Protein AF-A0A7V0JWG6-F1 (afdb_monomer_lite)

Structure (mmCIF, N/CA/C/O backbone):
data_AF-A0A7V0JWG6-F1
#
_entry.id   AF-A0A7V0JWG6-F1
#
loop_
_atom_site.group_PDB
_atom_site.id
_atom_site.type_symbol
_atom_site.label_atom_id
_atom_site.label_alt_id
_atom_site.label_comp_id
_atom_site.label_asym_id
_atom_site.label_entity_id
_atom_site.label_seq_id
_atom_site.pdbx_PDB_ins_code
_atom_site.Cartn_x
_atom_site.Cartn_y
_atom_site.Cartn_z
_atom_site.occupancy
_atom_site.B_iso_or_equiv
_atom_site.auth_seq_id
_atom_site.auth_comp_id
_atom_site.auth_asym_id
_atom_site.auth_atom_id
_atom_site.pdbx_PDB_model_num
ATOM 1 N N . MET A 1 1 ? 0.424 8.398 27.766 1.00 42.75 1 MET A N 1
ATOM 2 C CA . MET A 1 1 ? 0.215 7.404 26.688 1.00 42.75 1 MET A CA 1
ATOM 3 C C . MET A 1 1 ? 1.305 7.629 25.651 1.00 42.75 1 MET A C 1
ATOM 5 O O . MET A 1 1 ? 1.452 8.780 25.251 1.00 42.75 1 MET A O 1
ATOM 9 N N . PRO A 1 2 ? 2.115 6.628 25.271 1.00 48.59 2 PRO A N 1
ATOM 10 C CA . PRO A 1 2 ? 3.092 6.819 24.202 1.00 48.59 2 PRO A CA 1
ATOM 11 C C . PRO A 1 2 ? 2.350 7.188 22.910 1.00 48.59 2 PRO A C 1
ATOM 13 O O . PRO A 1 2 ? 1.368 6.536 22.556 1.00 48.59 2 PRO A O 1
ATOM 16 N N . GLN A 1 3 ? 2.773 8.263 22.239 1.00 63.12 3 GLN A N 1
ATOM 17 C CA . GLN A 1 3 ? 2.243 8.601 20.918 1.00 63.12 3 GLN A CA 1
ATOM 18 C C . GLN A 1 3 ? 2.654 7.487 19.951 1.00 63.12 3 GLN A C 1
ATOM 20 O O . GLN A 1 3 ? 3.845 7.277 19.720 1.00 63.12 3 GLN A O 1
ATOM 25 N N . LEU A 1 4 ? 1.675 6.756 19.414 1.00 66.69 4 LEU A N 1
ATOM 26 C CA . LEU A 1 4 ? 1.916 5.799 18.337 1.00 66.69 4 LEU A CA 1
ATOM 27 C C . LEU A 1 4 ? 2.538 6.544 17.155 1.00 66.69 4 LEU A C 1
ATOM 29 O O . LEU A 1 4 ? 2.062 7.615 16.762 1.00 66.69 4 LEU A O 1
ATOM 33 N N . LYS A 1 5 ? 3.592 5.975 16.569 1.00 84.31 5 LYS A N 1
ATOM 34 C CA . LYS A 1 5 ? 4.166 6.517 15.339 1.00 84.31 5 LYS A CA 1
ATOM 35 C C . LYS A 1 5 ? 3.092 6.481 14.244 1.00 84.31 5 LYS A C 1
ATOM 37 O O . LYS A 1 5 ? 2.336 5.510 14.183 1.00 84.31 5 LYS A O 1
ATOM 42 N N . PRO A 1 6 ? 3.032 7.473 13.338 1.00 83.06 6 PRO A N 1
ATOM 43 C CA . PRO A 1 6 ? 2.021 7.510 12.283 1.00 83.06 6 PRO A CA 1
ATOM 44 C C . PRO A 1 6 ? 1.909 6.202 11.493 1.00 83.06 6 PRO A C 1
ATOM 46 O O . PRO A 1 6 ? 0.809 5.750 11.199 1.00 83.06 6 PRO A O 1
ATOM 49 N N . TRP A 1 7 ? 3.027 5.535 11.205 1.00 88.06 7 TRP A N 1
ATOM 50 C CA . TRP A 1 7 ? 2.987 4.260 10.496 1.00 88.06 7 TRP A CA 1
ATOM 51 C C . TRP A 1 7 ? 2.346 3.118 11.295 1.00 88.06 7 TRP A C 1
ATOM 53 O O . TRP A 1 7 ? 1.748 2.251 10.673 1.00 88.06 7 TRP A O 1
ATOM 63 N N . GLN A 1 8 ? 2.393 3.118 12.633 1.00 92.19 8 GLN A N 1
ATOM 64 C CA . GLN A 1 8 ? 1.724 2.089 13.446 1.00 92.19 8 GLN A CA 1
ATOM 65 C C . GLN A 1 8 ? 0.209 2.164 13.258 1.00 92.19 8 GLN A C 1
ATOM 67 O O . GLN A 1 8 ? -0.431 1.162 12.972 1.00 92.19 8 GLN A O 1
ATOM 72 N N . VAL A 1 9 ? -0.349 3.379 13.273 1.00 92.31 9 VAL A N 1
ATOM 73 C CA . VAL A 1 9 ? -1.780 3.607 13.013 1.00 92.31 9 VAL A CA 1
ATOM 74 C C . VAL A 1 9 ? -2.183 3.136 11.610 1.00 92.31 9 VAL A C 1
ATOM 76 O O . VAL A 1 9 ? -3.290 2.631 11.421 1.00 92.31 9 VAL A O 1
ATOM 79 N N . ALA A 1 10 ? -1.305 3.313 10.618 1.00 93.38 10 ALA A N 1
ATOM 80 C CA . ALA A 1 10 ? -1.546 2.828 9.262 1.00 93.38 10 ALA A CA 1
ATOM 81 C C . ALA A 1 10 ? -1.492 1.295 9.173 1.00 93.38 10 ALA A C 1
ATOM 83 O O . ALA A 1 10 ? -2.344 0.708 8.509 1.00 93.38 10 ALA A O 1
ATOM 84 N N . VAL A 1 11 ? -0.523 0.666 9.846 1.00 95.69 11 VAL A N 1
ATOM 85 C CA . VAL A 1 11 ? -0.381 -0.796 9.921 1.00 95.69 11 VAL A CA 1
ATOM 86 C C . VAL A 1 11 ? -1.610 -1.412 10.573 1.00 95.69 11 VAL A C 1
ATOM 88 O O . VAL A 1 11 ? -2.276 -2.212 9.925 1.00 95.69 11 VAL A O 1
ATOM 91 N N . ASP A 1 12 ? -1.986 -0.961 11.772 1.00 95.50 12 ASP A N 1
ATOM 92 C CA . ASP A 1 12 ? -3.140 -1.493 12.508 1.00 95.50 12 ASP A CA 1
ATOM 93 C C . ASP A 1 12 ? -4.429 -1.413 11.679 1.00 95.50 12 ASP A C 1
ATOM 95 O O . ASP A 1 12 ? -5.245 -2.337 11.655 1.00 95.50 12 ASP A O 1
ATOM 99 N N . PHE A 1 13 ? -4.612 -0.297 10.966 1.00 95.81 13 PHE A N 1
ATOM 100 C CA . PHE A 1 13 ? -5.754 -0.096 10.083 1.00 95.81 13 PHE A CA 1
ATOM 101 C C . PHE A 1 13 ? -5.753 -1.065 8.898 1.00 95.81 13 PHE A C 1
ATOM 103 O O . PHE A 1 13 ? -6.785 -1.666 8.607 1.00 95.81 13 PHE A O 1
ATOM 110 N N . LEU A 1 14 ? -4.617 -1.223 8.216 1.00 97.00 14 LEU A N 1
ATOM 111 C CA . LEU A 1 14 ? -4.504 -2.092 7.046 1.00 97.00 14 LEU A CA 1
ATOM 112 C C . LEU A 1 14 ? -4.588 -3.574 7.423 1.00 97.00 14 LEU A C 1
ATOM 114 O O . LEU A 1 14 ? -5.278 -4.323 6.744 1.00 97.00 14 LEU A O 1
ATOM 118 N N . GLU A 1 15 ? -3.975 -3.998 8.526 1.00 97.12 15 GLU A N 1
ATOM 119 C CA . GLU A 1 15 ? -4.117 -5.363 9.046 1.00 97.12 15 GLU A CA 1
ATOM 120 C C . GLU A 1 15 ? -5.548 -5.651 9.514 1.00 97.12 15 GLU A C 1
ATOM 122 O O . GLU A 1 15 ? -6.068 -6.752 9.329 1.00 97.12 15 GLU A O 1
ATOM 127 N N . GLY A 1 16 ? -6.218 -4.665 10.119 1.00 96.94 16 GLY A N 1
ATOM 128 C CA . GLY A 1 16 ? -7.646 -4.745 10.426 1.00 96.94 16 GLY A CA 1
ATOM 129 C C . GLY A 1 16 ? -8.501 -4.899 9.167 1.00 96.94 16 GLY A C 1
ATOM 130 O O . GLY A 1 16 ? -9.391 -5.745 9.136 1.00 96.94 16 GLY A O 1
ATOM 131 N N . LEU A 1 17 ? -8.199 -4.131 8.117 1.00 96.31 17 LEU A N 1
ATOM 132 C CA . LEU A 1 17 ? -8.893 -4.208 6.833 1.00 96.31 17 LEU A CA 1
ATOM 133 C C . LEU A 1 17 ? -8.694 -5.567 6.153 1.00 96.31 17 LEU A C 1
ATOM 135 O O . LEU A 1 17 ? -9.676 -6.160 5.726 1.00 96.31 17 LEU A O 1
ATOM 139 N N . LEU A 1 18 ? -7.460 -6.079 6.089 1.00 96.69 18 LEU A N 1
ATOM 140 C CA . LEU A 1 18 ? -7.175 -7.403 5.523 1.00 96.69 18 LEU A CA 1
ATOM 141 C C . LEU A 1 18 ? -7.984 -8.491 6.239 1.00 96.69 18 LEU A C 1
ATOM 143 O O . LEU A 1 18 ? -8.686 -9.261 5.590 1.00 96.69 18 LEU A O 1
ATOM 147 N N . ARG A 1 19 ? -7.985 -8.480 7.579 1.00 96.50 19 ARG A N 1
ATOM 148 C CA . ARG A 1 19 ? -8.794 -9.412 8.382 1.00 96.50 19 ARG A CA 1
ATOM 149 C C . ARG A 1 19 ? -10.290 -9.282 8.106 1.00 96.50 19 ARG A C 1
ATOM 151 O O . ARG A 1 19 ? -10.963 -10.296 7.970 1.00 96.50 19 ARG A O 1
ATOM 158 N N . ALA A 1 20 ? -10.809 -8.059 8.001 1.00 96.69 20 ALA A N 1
ATOM 159 C CA . ALA A 1 20 ? -12.224 -7.817 7.715 1.00 96.69 20 ALA A CA 1
ATOM 160 C C . ALA A 1 20 ? -12.644 -8.292 6.313 1.00 96.69 20 ALA A C 1
ATOM 162 O O . ALA A 1 20 ? -13.795 -8.672 6.119 1.00 96.69 20 ALA A O 1
ATOM 163 N N . LEU A 1 21 ? -11.717 -8.282 5.352 1.00 95.12 21 LEU A N 1
ATOM 164 C CA . LEU A 1 21 ? -11.926 -8.790 3.996 1.00 95.12 21 LEU A CA 1
ATOM 165 C C . LEU A 1 21 ? -11.705 -10.309 3.876 1.00 95.12 21 LEU A C 1
ATOM 167 O O . LEU A 1 21 ? -11.949 -10.862 2.810 1.00 95.12 21 LEU A O 1
ATOM 171 N N . GLY A 1 22 ? -11.249 -10.983 4.939 1.00 96.12 22 GLY A N 1
ATOM 172 C CA . GLY A 1 22 ? -10.866 -12.397 4.882 1.00 96.12 22 GLY A CA 1
ATOM 173 C C . GLY A 1 22 ? -9.590 -12.650 4.073 1.00 96.12 22 GLY A C 1
ATOM 174 O O . GLY A 1 22 ? -9.389 -13.753 3.577 1.00 96.12 22 GLY A O 1
ATOM 175 N N . GLU A 1 23 ? -8.740 -11.634 3.920 1.00 96.38 23 GLU A N 1
ATOM 176 C CA . GLU A 1 23 ? -7.529 -11.687 3.106 1.00 96.38 23 GLU A CA 1
ATOM 177 C C . GLU A 1 23 ? -6.299 -12.076 3.931 1.00 96.38 23 GLU A C 1
ATOM 179 O O . GLU A 1 23 ? -6.003 -11.475 4.969 1.00 96.38 23 GLU A O 1
ATOM 184 N N . GLU A 1 24 ? -5.526 -13.041 3.431 1.00 94.44 24 GLU A N 1
ATOM 185 C CA . GLU A 1 24 ? -4.259 -13.447 4.038 1.00 94.44 24 GLU A CA 1
ATOM 186 C C . GLU A 1 24 ? -3.102 -12.592 3.511 1.00 94.44 24 GLU A C 1
ATOM 188 O O . GLU A 1 24 ? -2.680 -12.688 2.352 1.00 94.44 24 GLU A O 1
ATOM 193 N N . GLY A 1 25 ? -2.534 -11.768 4.388 1.00 94.88 25 GLY A N 1
ATOM 194 C CA . GLY A 1 25 ? -1.374 -10.960 4.052 1.00 94.88 25 GLY A CA 1
ATOM 195 C C . GLY A 1 25 ? -0.743 -10.268 5.247 1.00 94.88 25 GLY A C 1
ATOM 196 O O . GLY A 1 25 ? -1.176 -10.407 6.388 1.00 94.88 25 GLY A O 1
ATOM 197 N N . ARG A 1 26 ? 0.310 -9.507 4.962 1.00 96.44 26 ARG A N 1
ATOM 198 C CA . ARG A 1 26 ? 1.050 -8.699 5.931 1.00 96.44 26 ARG A CA 1
ATOM 199 C C . ARG A 1 26 ? 1.276 -7.293 5.401 1.00 96.44 26 ARG A C 1
ATOM 201 O O . ARG A 1 26 ? 1.350 -7.082 4.189 1.00 96.44 26 ARG A O 1
ATOM 208 N N . VAL A 1 27 ? 1.451 -6.348 6.315 1.00 97.69 27 VAL A N 1
ATOM 209 C CA . VAL A 1 27 ? 1.777 -4.960 5.992 1.00 97.69 27 VAL A CA 1
ATOM 210 C C . VAL A 1 27 ? 3.263 -4.728 6.245 1.00 97.69 27 VAL A C 1
ATOM 212 O O . VAL A 1 27 ? 3.768 -4.954 7.339 1.00 97.69 27 VAL A O 1
ATOM 215 N N . GLU A 1 28 ? 3.981 -4.272 5.226 1.00 97.00 28 GLU A N 1
ATOM 216 C CA . GLU A 1 28 ? 5.385 -3.881 5.324 1.00 97.00 28 GLU A CA 1
ATOM 217 C C . GLU A 1 28 ? 5.496 -2.360 5.244 1.00 97.00 28 GLU A C 1
ATOM 219 O O . GLU A 1 28 ? 4.876 -1.735 4.385 1.00 97.00 28 GLU A O 1
ATOM 224 N N . VAL A 1 29 ? 6.316 -1.761 6.108 1.00 95.31 29 VAL A N 1
ATOM 225 C CA . VAL A 1 29 ? 6.522 -0.308 6.155 1.00 9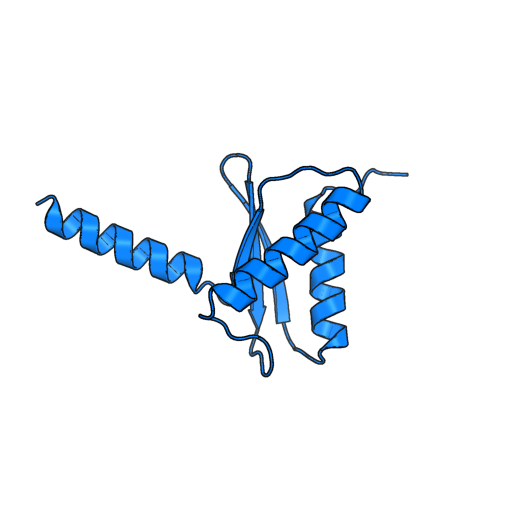5.31 29 VAL A CA 1
ATOM 226 C C . VAL A 1 29 ? 7.994 0.026 5.968 1.00 95.31 29 VAL A C 1
ATOM 228 O O . VAL A 1 29 ? 8.866 -0.621 6.548 1.00 95.31 29 VAL A O 1
ATOM 231 N N . ARG A 1 30 ? 8.266 1.074 5.187 1.00 93.88 30 ARG A N 1
ATOM 232 C CA . ARG A 1 30 ? 9.578 1.720 5.081 1.00 93.88 30 ARG A CA 1
ATOM 233 C C . ARG A 1 30 ? 9.420 3.235 5.122 1.00 93.88 30 ARG A C 1
ATOM 235 O O . ARG A 1 30 ? 8.506 3.785 4.515 1.00 93.88 30 ARG A O 1
ATOM 242 N N . GLU A 1 31 ? 10.319 3.916 5.819 1.00 90.75 31 GLU A N 1
ATOM 243 C CA . GLU A 1 31 ? 10.430 5.374 5.747 1.00 90.75 31 GLU A CA 1
ATOM 244 C C . GLU A 1 31 ? 11.425 5.740 4.640 1.00 90.75 31 GLU A C 1
ATOM 246 O O . GLU A 1 31 ? 12.566 5.284 4.637 1.00 90.75 31 GLU A O 1
ATOM 251 N N . GLU A 1 32 ? 10.989 6.545 3.672 1.00 88.44 32 GLU A N 1
ATOM 252 C CA . GLU A 1 32 ? 11.759 6.872 2.474 1.00 88.44 32 GLU A CA 1
ATOM 253 C C . GLU A 1 32 ? 11.658 8.363 2.158 1.00 88.44 32 GLU A C 1
ATOM 255 O O . GLU A 1 32 ? 10.598 8.862 1.784 1.00 88.44 32 GLU A O 1
ATOM 260 N N . LYS A 1 33 ? 12.778 9.090 2.284 1.00 83.56 33 LYS A N 1
ATOM 261 C CA . LYS A 1 33 ? 12.907 10.506 1.876 1.00 83.56 33 LYS A CA 1
ATOM 262 C C . LYS A 1 33 ? 11.762 11.403 2.392 1.00 83.56 33 LYS A C 1
ATOM 264 O O . LYS A 1 33 ? 11.188 12.187 1.637 1.00 83.56 33 LYS A O 1
ATOM 269 N N . GLY A 1 34 ? 11.396 11.259 3.669 1.00 83.88 34 GLY A N 1
ATOM 270 C CA . GLY A 1 34 ? 10.310 12.032 4.293 1.00 83.88 34 GLY A CA 1
ATOM 271 C C . GLY A 1 34 ? 8.894 11.557 3.936 1.00 83.88 34 GLY A C 1
ATOM 272 O O . GLY A 1 34 ? 7.926 12.290 4.135 1.00 83.88 34 GLY A O 1
ATOM 273 N N . ARG A 1 35 ? 8.758 10.346 3.389 1.00 89.81 35 ARG A N 1
ATOM 274 C CA . ARG A 1 35 ? 7.484 9.696 3.065 1.00 89.81 35 ARG A CA 1
ATOM 275 C C . ARG A 1 35 ? 7.421 8.322 3.720 1.00 89.81 35 ARG A C 1
ATOM 277 O O . ARG A 1 35 ? 8.447 7.693 3.955 1.00 89.81 35 ARG A O 1
ATOM 284 N N . ILE A 1 36 ? 6.213 7.843 3.981 1.00 92.75 36 ILE A N 1
ATOM 285 C CA . ILE A 1 36 ? 5.972 6.473 4.428 1.00 92.75 36 ILE A CA 1
ATOM 286 C C . ILE A 1 36 ? 5.601 5.649 3.199 1.00 92.75 36 ILE A C 1
ATOM 288 O O . ILE A 1 36 ? 4.592 5.915 2.546 1.00 92.75 36 ILE A O 1
ATOM 292 N N . TYR A 1 37 ? 6.415 4.657 2.879 1.00 95.00 37 TYR A N 1
ATOM 293 C CA . TYR A 1 37 ? 6.083 3.626 1.914 1.00 95.00 37 TYR A CA 1
ATOM 294 C C . TYR A 1 37 ? 5.455 2.448 2.658 1.00 95.00 37 TYR A C 1
ATOM 296 O O . TYR A 1 37 ? 6.050 1.908 3.592 1.00 95.00 37 TYR A O 1
ATOM 304 N N . ILE A 1 38 ? 4.252 2.060 2.252 1.00 96.44 38 ILE A N 1
ATOM 305 C CA . ILE A 1 38 ? 3.545 0.903 2.789 1.00 96.44 38 ILE A CA 1
ATOM 306 C C . ILE A 1 38 ? 3.286 -0.075 1.657 1.00 96.44 38 ILE A C 1
ATOM 308 O O . ILE A 1 38 ? 2.748 0.308 0.626 1.00 96.44 38 ILE A O 1
ATOM 312 N N . ASN A 1 39 ? 3.621 -1.340 1.867 1.00 97.12 39 ASN A N 1
ATOM 313 C CA . ASN A 1 39 ? 3.360 -2.411 0.922 1.00 97.12 39 ASN A CA 1
ATOM 314 C C . ASN A 1 39 ? 2.540 -3.505 1.598 1.00 97.12 39 ASN A C 1
ATOM 316 O O . ASN A 1 39 ? 2.990 -4.096 2.578 1.00 97.12 39 ASN A O 1
ATOM 320 N N . ILE A 1 40 ? 1.353 -3.786 1.067 1.00 97.38 40 ILE A N 1
ATOM 321 C CA . ILE A 1 40 ? 0.570 -4.945 1.496 1.00 97.38 40 ILE A CA 1
ATOM 322 C C . ILE A 1 40 ? 0.996 -6.155 0.662 1.00 97.38 40 ILE A C 1
ATOM 324 O O . ILE A 1 40 ? 0.940 -6.123 -0.568 1.00 97.38 40 ILE A O 1
ATOM 328 N N . ARG A 1 41 ? 1.484 -7.207 1.329 1.00 96.62 41 ARG A N 1
ATOM 329 C CA . ARG A 1 41 ? 1.932 -8.448 0.686 1.00 96.62 41 ARG A CA 1
ATOM 330 C C . ARG A 1 41 ? 1.016 -9.602 1.029 1.00 96.62 41 ARG A C 1
ATOM 332 O O . ARG A 1 41 ? 0.783 -9.856 2.206 1.00 96.62 41 ARG A O 1
ATOM 339 N N . GLY A 1 42 ? 0.581 -10.338 0.020 1.00 95.19 42 GLY A N 1
ATOM 340 C CA . GLY A 1 42 ? -0.287 -11.491 0.203 1.00 95.19 42 GLY A CA 1
ATOM 341 C C . GLY A 1 42 ? -0.810 -12.034 -1.117 1.00 95.19 42 GLY A C 1
ATOM 342 O O . GLY A 1 42 ? -0.613 -11.445 -2.183 1.00 95.19 42 GLY A O 1
ATOM 343 N N . ARG A 1 43 ? -1.479 -13.184 -1.040 1.00 92.50 43 ARG A N 1
ATOM 344 C CA . ARG A 1 43 ? -2.239 -13.734 -2.165 1.00 92.50 43 ARG A CA 1
ATOM 345 C C . ARG A 1 43 ? -3.672 -13.276 -1.993 1.00 92.50 43 ARG A C 1
ATOM 347 O O . ARG A 1 43 ? -4.417 -13.905 -1.254 1.00 92.50 43 ARG A O 1
ATOM 354 N N . PHE A 1 44 ? -4.005 -12.161 -2.631 1.00 94.62 44 PHE A N 1
ATOM 355 C CA . PHE A 1 44 ? -5.288 -11.523 -2.405 1.00 94.62 44 PHE A CA 1
ATOM 356 C C . PHE A 1 44 ? -6.343 -11.951 -3.417 1.00 94.62 44 PHE A C 1
ATOM 358 O O . PHE A 1 44 ? -6.059 -12.015 -4.613 1.00 94.62 44 PHE A O 1
ATOM 365 N N . SER A 1 45 ? -7.562 -12.194 -2.942 1.00 92.00 45 SER A N 1
ATOM 366 C CA . SER A 1 45 ? -8.710 -12.533 -3.791 1.00 92.00 45 SER A CA 1
ATOM 367 C C . SER A 1 45 ? -9.513 -11.302 -4.236 1.00 92.00 45 SER A C 1
ATOM 369 O O . SER A 1 45 ? -10.021 -11.261 -5.353 1.00 92.00 45 SER A O 1
ATOM 371 N N . LEU A 1 46 ? -9.572 -10.272 -3.388 1.00 90.06 46 LEU A N 1
ATOM 372 C CA . LEU A 1 46 ? -10.371 -9.054 -3.542 1.00 90.06 46 LEU A CA 1
ATOM 373 C C . LEU A 1 46 ? -9.524 -7.799 -3.797 1.00 90.06 46 LEU A C 1
ATOM 375 O O . LEU A 1 46 ? -10.068 -6.748 -4.131 1.00 90.06 46 LEU A O 1
ATOM 379 N N . ILE A 1 47 ? -8.204 -7.877 -3.606 1.00 90.88 47 ILE A N 1
ATOM 380 C CA . ILE A 1 47 ? -7.291 -6.730 -3.703 1.00 90.88 47 ILE A CA 1
ATOM 381 C C . ILE A 1 47 ? -6.517 -6.816 -5.026 1.00 90.88 47 ILE A C 1
ATOM 383 O O . ILE A 1 47 ? -5.568 -7.599 -5.131 1.00 90.88 47 ILE A O 1
ATOM 387 N N . PRO A 1 48 ? -6.875 -6.012 -6.043 1.00 88.44 48 PRO A N 1
ATOM 388 C CA . PRO A 1 48 ? -6.177 -6.017 -7.320 1.00 88.44 48 PRO A CA 1
ATOM 389 C C . PRO A 1 48 ? -4.789 -5.374 -7.180 1.00 88.44 48 PRO A C 1
ATOM 391 O O . PRO A 1 48 ? -4.658 -4.211 -6.800 1.00 88.44 48 PRO A O 1
ATOM 394 N N . GLY A 1 49 ? -3.736 -6.133 -7.502 1.00 81.38 49 GLY A N 1
ATOM 395 C CA . GLY A 1 49 ? -2.347 -5.688 -7.329 1.00 81.38 49 GLY A CA 1
ATOM 396 C C . GLY A 1 49 ? -1.937 -4.518 -8.228 1.00 81.38 49 GLY A C 1
ATOM 397 O O . GLY A 1 49 ? -1.304 -3.561 -7.780 1.00 81.38 49 GLY A O 1
ATOM 398 N N . GLU A 1 50 ? -2.322 -4.564 -9.503 1.00 86.19 50 GLU A N 1
ATOM 399 C CA . GLU A 1 50 ? -1.870 -3.590 -10.506 1.00 86.19 50 GLU A CA 1
ATOM 400 C C . GLU A 1 50 ? -2.820 -2.396 -10.680 1.00 86.19 50 GLU A C 1
ATOM 402 O O . GLU A 1 50 ? -2.442 -1.378 -11.273 1.00 86.19 50 GLU A O 1
ATOM 407 N N . ASP A 1 51 ? -4.028 -2.467 -10.115 1.00 91.62 51 ASP A N 1
ATOM 408 C CA . ASP A 1 51 ? -5.044 -1.427 -10.261 1.00 91.62 51 ASP A CA 1
ATOM 409 C C . ASP A 1 51 ? -4.635 -0.147 -9.513 1.00 91.62 51 ASP A C 1
ATOM 411 O O . ASP A 1 51 ? -4.598 -0.061 -8.280 1.00 91.62 51 ASP A O 1
ATOM 415 N N . LYS A 1 52 ? -4.319 0.888 -10.299 1.00 91.88 52 LYS A N 1
ATOM 416 C CA . LYS A 1 52 ? -3.944 2.210 -9.797 1.00 91.88 52 LYS A CA 1
ATOM 417 C C . LYS A 1 52 ? -5.086 2.879 -9.031 1.00 91.88 52 LYS A C 1
ATOM 419 O O . LYS A 1 52 ? -4.826 3.468 -7.984 1.00 91.88 52 LYS A O 1
ATOM 424 N N . THR A 1 53 ? -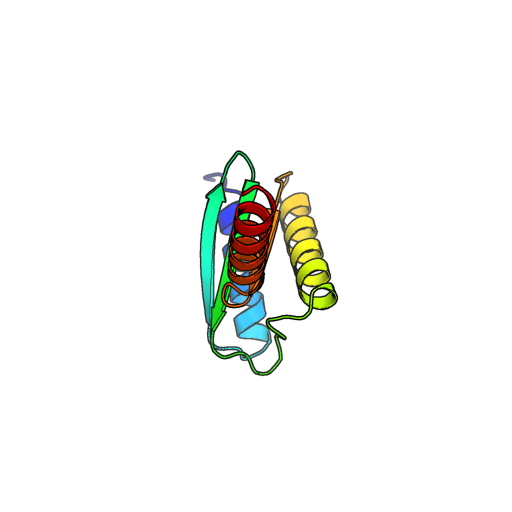6.312 2.800 -9.536 1.00 93.69 53 THR A N 1
ATOM 425 C CA . THR A 1 53 ? -7.483 3.447 -8.936 1.00 93.69 53 THR A CA 1
ATOM 426 C C . THR A 1 53 ? -7.775 2.847 -7.569 1.00 93.69 53 THR A C 1
ATOM 428 O O . THR A 1 53 ? -7.943 3.585 -6.596 1.00 93.69 53 THR A O 1
ATOM 431 N N . PHE A 1 54 ? -7.749 1.516 -7.468 1.00 92.81 54 PHE A N 1
ATOM 432 C CA . PHE A 1 54 ? -7.900 0.819 -6.193 1.00 92.81 54 PHE A CA 1
ATOM 433 C C . PHE A 1 54 ? -6.818 1.246 -5.192 1.00 92.81 54 PHE A C 1
ATOM 435 O O . PHE A 1 54 ? -7.118 1.649 -4.064 1.00 92.81 54 PHE A O 1
ATOM 442 N N . ARG A 1 55 ? -5.549 1.226 -5.615 1.00 94.06 55 ARG A N 1
ATOM 443 C CA . ARG A 1 55 ? -4.407 1.584 -4.763 1.00 94.06 55 ARG A CA 1
ATOM 444 C C . ARG A 1 55 ? -4.478 3.028 -4.264 1.00 94.06 55 ARG A C 1
ATOM 446 O O . ARG A 1 55 ? -4.187 3.295 -3.098 1.00 94.06 55 ARG A O 1
ATOM 453 N N . GLU A 1 56 ? -4.893 3.966 -5.113 1.00 93.88 56 GLU A N 1
ATOM 454 C CA . GLU A 1 56 ? -5.076 5.374 -4.742 1.00 93.88 56 GLU A CA 1
ATOM 455 C C . GLU A 1 56 ? -6.255 5.580 -3.784 1.00 93.88 56 GLU A C 1
ATOM 457 O O . GLU A 1 56 ? -6.133 6.351 -2.823 1.00 93.88 56 GLU A O 1
ATOM 462 N N . ALA A 1 57 ? -7.364 4.865 -3.992 1.00 95.12 57 ALA A N 1
ATOM 463 C CA . ALA A 1 57 ? -8.504 4.873 -3.083 1.00 95.12 57 ALA A CA 1
ATOM 464 C C . ALA A 1 57 ? -8.113 4.331 -1.700 1.00 95.12 57 ALA A C 1
ATOM 466 O O . ALA A 1 57 ? -8.377 4.977 -0.682 1.00 95.12 57 ALA A O 1
ATOM 467 N N . LEU A 1 58 ? -7.394 3.207 -1.651 1.00 95.25 58 LEU A N 1
ATOM 468 C CA . LEU A 1 58 ? -6.901 2.633 -0.403 1.00 95.25 58 LEU A CA 1
ATOM 469 C C . LEU A 1 58 ? -5.908 3.573 0.300 1.00 95.25 58 LEU A C 1
ATOM 471 O O . LEU A 1 58 ? -6.049 3.846 1.493 1.00 95.25 58 LEU A O 1
ATOM 475 N N . ALA A 1 59 ? -4.963 4.167 -0.436 1.00 94.81 59 ALA A N 1
ATOM 476 C CA . ALA A 1 59 ? -4.051 5.173 0.110 1.00 94.81 59 ALA A CA 1
ATOM 477 C C . ALA A 1 59 ? -4.801 6.387 0.689 1.00 94.81 5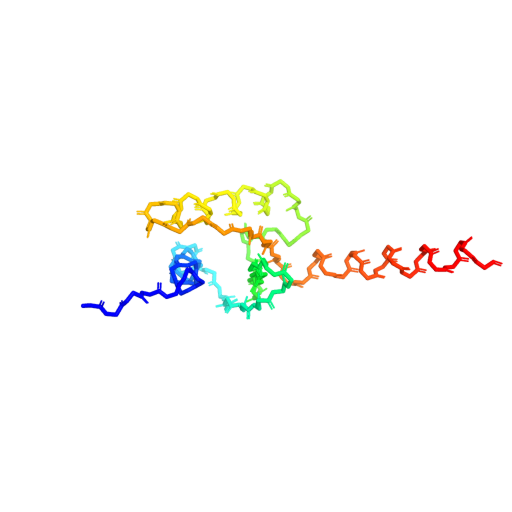9 ALA A C 1
ATOM 479 O O . ALA A 1 59 ? -4.409 6.929 1.725 1.00 94.81 59 ALA A O 1
ATOM 480 N N . ARG A 1 60 ? -5.898 6.821 0.054 1.00 95.00 60 ARG A N 1
ATOM 481 C CA . ARG A 1 60 ? -6.760 7.893 0.574 1.00 95.00 60 ARG A CA 1
ATOM 482 C C . ARG A 1 60 ? -7.417 7.499 1.898 1.00 95.00 60 ARG A C 1
ATOM 484 O O . ARG A 1 60 ? -7.424 8.324 2.810 1.00 95.00 60 ARG A O 1
ATOM 491 N N . LEU A 1 61 ? -7.912 6.269 2.036 1.00 95.25 61 LEU A N 1
ATOM 492 C CA . LEU A 1 61 ? -8.481 5.774 3.298 1.00 95.25 61 LEU A CA 1
ATOM 493 C C . LEU A 1 61 ? -7.446 5.777 4.429 1.00 95.25 61 LEU A C 1
ATOM 495 O O . LEU A 1 61 ? -7.731 6.268 5.523 1.00 95.25 61 LEU A O 1
ATOM 499 N N . VAL A 1 62 ? -6.220 5.330 4.146 1.00 95.06 62 VAL A N 1
ATOM 500 C CA . VAL A 1 62 ? -5.117 5.369 5.118 1.00 95.06 62 VAL A CA 1
ATOM 501 C C . VAL A 1 62 ? -4.812 6.811 5.533 1.00 95.06 62 VAL A C 1
ATOM 503 O O . VAL A 1 62 ? -4.738 7.109 6.724 1.00 95.06 62 VAL A O 1
ATOM 506 N N . ARG A 1 63 ? -4.712 7.748 4.579 1.00 93.50 63 ARG A N 1
ATOM 507 C CA . ARG A 1 63 ? -4.490 9.174 4.887 1.00 93.50 63 ARG A CA 1
ATOM 508 C C . ARG A 1 63 ? -5.606 9.766 5.747 1.00 93.50 63 ARG A C 1
ATOM 510 O O . ARG A 1 63 ? -5.314 10.525 6.666 1.00 93.50 63 ARG A O 1
ATOM 517 N N . LEU A 1 64 ? -6.866 9.405 5.495 1.00 93.38 64 LEU A N 1
ATOM 518 C CA . LEU A 1 64 ? -7.995 9.832 6.328 1.00 93.38 64 LEU A CA 1
ATOM 519 C C . LEU A 1 64 ? -7.879 9.287 7.757 1.00 93.38 64 LEU A C 1
ATOM 521 O O . LEU A 1 64 ? -8.102 10.025 8.720 1.00 93.38 64 LEU A O 1
ATOM 525 N N . ARG A 1 65 ? -7.486 8.017 7.913 1.00 93.19 65 ARG A N 1
ATOM 526 C CA . ARG A 1 65 ? -7.269 7.403 9.229 1.00 93.19 65 ARG A CA 1
ATOM 527 C C . ARG A 1 65 ? -6.143 8.085 10.007 1.00 93.19 65 ARG A C 1
ATOM 529 O O . ARG A 1 65 ? -6.308 8.320 11.205 1.00 93.19 65 ARG A O 1
ATOM 536 N N . LEU A 1 66 ? -5.046 8.423 9.329 1.00 90.69 66 LEU A N 1
ATOM 537 C CA . LEU A 1 66 ? -3.900 9.140 9.897 1.00 90.69 66 LEU A CA 1
ATOM 538 C C . LEU A 1 66 ? -4.244 10.583 10.267 1.00 90.69 66 LEU A C 1
ATOM 540 O O . LEU A 1 66 ? -3.910 11.027 11.364 1.00 90.69 66 LEU A O 1
ATOM 544 N N . GLY A 1 67 ? -4.990 11.283 9.408 1.00 89.25 67 GLY A N 1
ATOM 545 C CA . GLY A 1 67 ? -5.460 12.640 9.680 1.00 89.25 67 GLY A CA 1
ATOM 546 C C . GLY A 1 67 ? -6.338 12.713 10.931 1.00 89.25 67 GLY A C 1
ATOM 547 O O . GLY A 1 67 ? -6.165 13.616 11.745 1.00 89.25 67 GLY A O 1
ATOM 548 N N . ARG A 1 68 ?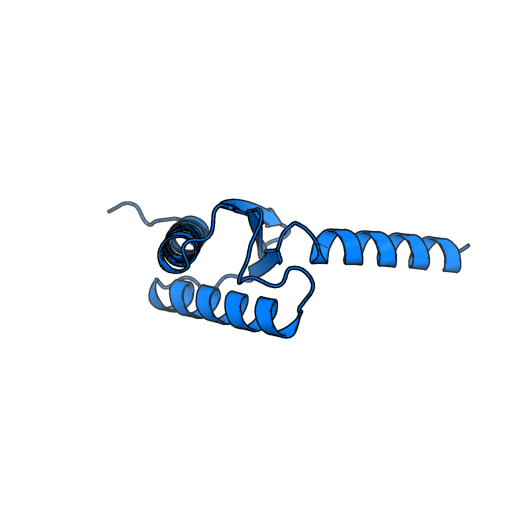 -7.209 11.716 11.147 1.00 88.25 68 ARG A N 1
ATOM 549 C CA . ARG A 1 68 ? -7.995 11.578 12.390 1.00 88.25 68 ARG A CA 1
ATOM 550 C C . ARG A 1 68 ? -7.137 11.344 13.637 1.00 88.25 68 ARG A C 1
ATOM 552 O O . ARG A 1 68 ? -7.579 11.667 14.730 1.00 88.25 68 ARG A O 1
ATOM 559 N N . ALA A 1 69 ? -5.935 10.793 13.482 1.00 85.75 69 ALA A N 1
ATOM 560 C CA . ALA A 1 69 ? -4.968 10.605 14.563 1.00 85.75 69 ALA A CA 1
ATOM 561 C C . ALA A 1 69 ? -4.013 11.806 14.737 1.00 85.75 69 ALA A C 1
ATOM 563 O O . ALA A 1 69 ? -3.056 11.718 15.499 1.00 85.75 69 ALA A O 1
ATOM 564 N N . GLY A 1 70 ? -4.238 12.917 14.022 1.00 86.44 70 GLY A N 1
ATOM 565 C CA . GLY A 1 70 ? -3.394 14.114 14.084 1.00 86.44 70 GLY A CA 1
ATOM 566 C C . GLY A 1 70 ? -2.111 14.043 13.246 1.00 86.44 70 GLY A C 1
ATOM 567 O O . GLY A 1 70 ? -1.315 14.977 13.278 1.00 86.44 70 GLY A O 1
ATOM 568 N N . ALA A 1 71 ? -1.904 12.978 12.464 1.00 84.88 71 ALA A N 1
ATOM 569 C CA . ALA A 1 71 ? -0.717 12.813 11.632 1.00 84.88 71 ALA A CA 1
ATOM 570 C C . ALA A 1 71 ? -0.961 13.288 10.188 1.00 84.88 71 ALA A C 1
ATOM 572 O O . ALA A 1 71 ? -1.877 12.823 9.507 1.00 84.88 71 ALA A O 1
ATOM 573 N N . ARG A 1 72 ? -0.094 14.176 9.685 1.00 83.50 72 ARG A N 1
ATOM 574 C CA . ARG A 1 72 ? -0.034 14.572 8.268 1.00 83.50 72 ARG A CA 1
ATOM 575 C C . ARG A 1 72 ? 1.281 14.095 7.670 1.00 83.50 72 ARG A C 1
ATOM 577 O O . ARG A 1 72 ? 2.314 14.726 7.853 1.00 83.50 72 ARG A O 1
ATOM 584 N N . VAL A 1 73 ? 1.235 12.968 6.971 1.00 82.88 73 VAL A N 1
ATOM 585 C CA . VAL A 1 73 ? 2.413 12.326 6.379 1.00 82.88 73 VAL A CA 1
ATOM 586 C C . VAL A 1 73 ? 2.170 12.040 4.905 1.00 82.88 73 VAL A C 1
ATOM 588 O O . VAL A 1 73 ? 1.072 11.646 4.503 1.00 82.88 73 VAL A O 1
ATOM 591 N N . SER A 1 74 ? 3.203 12.246 4.090 1.00 89.12 74 SER A N 1
ATOM 592 C CA . SER A 1 74 ? 3.192 11.789 2.705 1.00 89.12 74 SER A CA 1
ATOM 593 C C . SER A 1 74 ? 3.306 10.269 2.697 1.00 89.12 74 SER A C 1
ATOM 595 O O . SER A 1 74 ? 4.172 9.712 3.369 1.00 89.12 74 SER A O 1
ATOM 597 N N . LEU A 1 75 ? 2.408 9.604 1.974 1.00 92.50 75 LEU A N 1
ATOM 598 C CA . LEU A 1 75 ? 2.296 8.150 1.966 1.00 92.50 75 LEU A CA 1
ATOM 599 C C . LEU A 1 75 ? 2.171 7.622 0.542 1.00 92.50 75 LEU A C 1
ATOM 601 O O . LEU A 1 75 ? 1.370 8.139 -0.244 1.00 92.50 75 LEU A O 1
ATOM 605 N N . VAL A 1 76 ? 2.928 6.567 0.262 1.00 93.75 76 VAL A N 1
ATOM 606 C CA . VAL A 1 76 ? 2.817 5.725 -0.927 1.00 93.75 76 VAL A CA 1
ATOM 607 C C . VAL A 1 76 ? 2.333 4.356 -0.469 1.00 93.75 76 VAL A C 1
ATOM 609 O O . VAL A 1 76 ? 2.902 3.786 0.457 1.00 93.75 76 VAL A O 1
ATOM 612 N N . LEU A 1 77 ? 1.272 3.854 -1.095 1.00 95.56 77 LEU A N 1
ATOM 613 C CA . LEU A 1 77 ? 0.779 2.499 -0.876 1.00 95.56 77 LEU A CA 1
ATOM 614 C C . LEU A 1 77 ? 1.110 1.664 -2.108 1.00 95.56 77 LEU A C 1
ATOM 616 O O . LEU A 1 77 ? 0.913 2.147 -3.221 1.00 95.56 77 LEU A O 1
ATOM 620 N N . ASP A 1 78 ? 1.590 0.447 -1.894 1.00 95.94 78 ASP A N 1
ATOM 621 C CA . ASP A 1 78 ? 1.873 -0.564 -2.907 1.00 95.94 78 ASP A CA 1
ATOM 622 C C . ASP A 1 78 ? 1.193 -1.886 -2.533 1.00 95.94 78 ASP A C 1
ATOM 624 O O . ASP A 1 78 ? 0.907 -2.152 -1.362 1.00 95.94 78 ASP A O 1
ATOM 628 N N . VAL A 1 79 ? 0.911 -2.699 -3.542 1.00 96.56 79 VAL A N 1
ATOM 629 C CA . VAL A 1 79 ? 0.308 -4.021 -3.404 1.00 9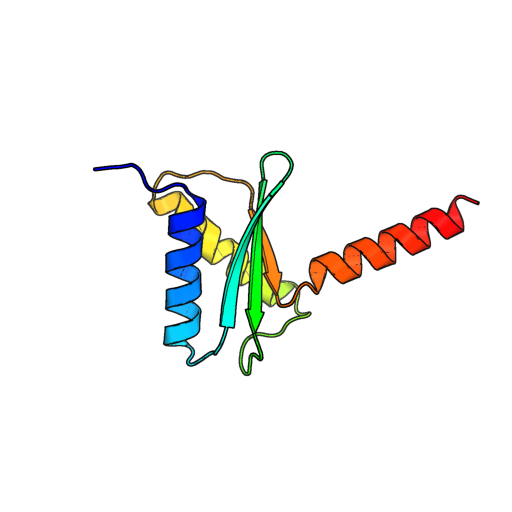6.56 79 VAL A CA 1
ATOM 630 C C . VAL A 1 79 ? 1.235 -5.003 -4.092 1.00 96.56 79 VAL A C 1
ATOM 632 O O . VAL A 1 79 ? 1.481 -4.898 -5.292 1.00 96.56 79 VAL A O 1
ATOM 635 N N . ASN A 1 80 ? 1.781 -5.945 -3.326 1.00 95.88 80 ASN A N 1
ATOM 636 C CA . ASN A 1 80 ? 2.734 -6.940 -3.816 1.00 95.88 80 ASN A CA 1
ATOM 637 C C . ASN A 1 80 ? 3.937 -6.349 -4.585 1.00 95.88 80 ASN A C 1
ATOM 639 O O . ASN A 1 80 ? 4.538 -7.030 -5.410 1.00 95.88 80 ASN A O 1
ATOM 643 N N . GLY A 1 81 ? 4.330 -5.104 -4.293 1.00 94.94 81 GLY A N 1
ATOM 644 C CA . GLY A 1 81 ? 5.459 -4.445 -4.957 1.00 94.94 81 GLY A CA 1
ATOM 645 C C . GLY A 1 81 ? 5.219 -4.053 -6.422 1.00 94.94 81 GLY A C 1
ATOM 646 O O . GLY A 1 81 ? 6.188 -3.784 -7.133 1.00 94.94 81 GLY A O 1
ATOM 647 N N . ALA A 1 82 ? 3.971 -4.048 -6.901 1.00 93.44 82 ALA A N 1
ATOM 648 C CA . ALA A 1 82 ? 3.650 -3.772 -8.300 1.00 93.44 82 ALA A CA 1
ATOM 649 C C . ALA A 1 82 ? 4.062 -2.354 -8.736 1.00 93.44 82 ALA A C 1
ATOM 651 O O . ALA A 1 82 ? 4.576 -2.160 -9.841 1.00 93.44 82 ALA A O 1
ATOM 652 N N . LEU A 1 83 ? 3.878 -1.351 -7.870 1.00 92.56 83 LEU A N 1
ATOM 653 C CA . LEU A 1 83 ? 4.315 0.017 -8.149 1.00 92.56 83 LEU A CA 1
ATOM 654 C C . LEU A 1 83 ? 5.843 0.093 -8.217 1.00 92.56 83 LEU A C 1
ATOM 656 O O . LEU A 1 83 ? 6.373 0.629 -9.189 1.00 92.56 83 LEU A O 1
ATOM 660 N N . ARG A 1 84 ? 6.540 -0.487 -7.234 1.00 92.12 84 ARG A N 1
ATOM 661 C CA . ARG A 1 84 ? 8.009 -0.576 -7.213 1.00 92.12 84 ARG A CA 1
ATOM 662 C C . ARG A 1 84 ? 8.572 -1.224 -8.476 1.00 92.12 84 ARG A C 1
ATOM 664 O O . ARG A 1 84 ? 9.445 -0.646 -9.119 1.00 92.12 84 ARG A O 1
ATOM 671 N N . ALA A 1 85 ? 8.038 -2.380 -8.864 1.00 93.06 85 ALA A N 1
ATOM 672 C CA . ALA A 1 85 ? 8.470 -3.095 -10.062 1.00 93.06 85 ALA A CA 1
ATOM 673 C C . ALA A 1 85 ? 8.271 -2.249 -11.330 1.00 93.06 85 ALA A C 1
ATOM 675 O O . ALA A 1 85 ? 9.141 -2.192 -12.201 1.00 93.06 85 ALA A O 1
ATOM 676 N N . ARG A 1 86 ? 7.148 -1.525 -11.415 1.00 91.69 86 ARG A N 1
ATOM 677 C CA . ARG A 1 86 ? 6.876 -0.608 -12.526 1.00 91.69 86 ARG A CA 1
ATOM 678 C C . ARG A 1 86 ? 7.861 0.562 -12.568 1.00 91.69 86 ARG A C 1
ATOM 680 O O . ARG A 1 86 ? 8.319 0.922 -13.651 1.00 91.69 86 ARG A O 1
ATOM 687 N N . GLU A 1 87 ? 8.182 1.164 -11.427 1.00 92.19 87 GLU A N 1
ATOM 688 C CA . GLU A 1 87 ? 9.165 2.252 -11.340 1.00 92.19 87 GLU A CA 1
ATOM 689 C C . GLU A 1 87 ? 10.563 1.785 -11.771 1.00 92.19 87 GLU A C 1
ATOM 691 O O . GLU A 1 87 ? 11.234 2.475 -12.540 1.00 92.19 87 GLU A O 1
ATOM 696 N N . GLU A 1 88 ? 10.982 0.593 -11.345 1.00 94.31 88 GLU A N 1
ATOM 697 C CA . GLU A 1 88 ? 12.261 -0.014 -11.734 1.00 94.31 88 GLU A CA 1
ATOM 698 C C . GLU A 1 88 ? 12.327 -0.321 -13.238 1.00 94.31 88 GLU A C 1
ATOM 700 O O . GLU A 1 88 ? 13.339 -0.038 -13.892 1.00 94.31 88 GLU A O 1
ATOM 705 N N . ALA A 1 89 ? 11.232 -0.826 -13.815 1.00 94.56 89 ALA A N 1
ATOM 706 C CA . ALA A 1 89 ? 11.125 -1.062 -15.252 1.00 94.56 89 ALA A CA 1
ATOM 707 C C . ALA A 1 89 ? 11.242 0.248 -16.050 1.00 94.56 89 ALA A C 1
ATOM 709 O O . ALA A 1 89 ? 12.010 0.326 -17.011 1.00 94.56 89 ALA A O 1
ATOM 710 N N . LEU A 1 90 ? 10.540 1.305 -15.626 1.00 95.19 90 LEU A N 1
ATOM 711 C CA . LEU A 1 90 ? 10.621 2.626 -16.260 1.00 95.19 90 LEU A CA 1
ATOM 712 C C . LEU A 1 90 ? 12.019 3.239 -16.135 1.00 95.19 90 LEU A C 1
ATOM 714 O O . LEU A 1 90 ? 12.540 3.777 -17.111 1.00 95.19 90 LEU A O 1
ATOM 718 N N . ALA A 1 91 ? 12.649 3.128 -14.964 1.00 95.00 91 ALA A N 1
ATOM 719 C CA . ALA A 1 91 ? 14.006 3.616 -14.748 1.00 95.00 91 ALA A CA 1
ATOM 720 C C . ALA A 1 91 ? 15.016 2.903 -15.656 1.00 95.00 91 ALA A C 1
ATOM 722 O O . ALA A 1 91 ? 15.920 3.540 -16.195 1.00 95.00 91 ALA A O 1
ATOM 723 N N . THR A 1 92 ? 14.848 1.595 -15.858 1.00 95.88 92 THR A N 1
ATOM 724 C CA . THR A 1 92 ? 15.671 0.812 -16.789 1.00 95.88 92 THR A CA 1
ATOM 725 C C . THR A 1 92 ? 15.523 1.331 -18.218 1.00 95.88 92 THR A C 1
ATOM 727 O O . THR A 1 92 ? 16.525 1.686 -18.835 1.00 95.88 92 THR A O 1
ATOM 730 N N . ARG A 1 93 ? 14.288 1.498 -18.709 1.00 95.56 93 ARG A N 1
ATOM 731 C CA . ARG A 1 93 ? 14.026 2.035 -20.057 1.00 95.56 93 ARG A CA 1
ATOM 732 C C . ARG A 1 93 ? 14.570 3.449 -20.257 1.00 95.56 93 ARG A C 1
ATOM 734 O O . ARG A 1 93 ? 15.147 3.744 -21.296 1.00 95.56 93 ARG A O 1
ATOM 741 N N . ALA A 1 94 ? 14.435 4.318 -19.259 1.00 96.00 94 ALA A N 1
ATOM 742 C CA . ALA A 1 94 ? 14.966 5.677 -19.333 1.00 96.00 94 ALA A CA 1
ATOM 743 C C . ALA A 1 94 ? 16.500 5.694 -19.460 1.00 96.00 94 ALA A C 1
ATOM 745 O O . ALA A 1 94 ? 17.044 6.492 -20.218 1.00 96.00 94 ALA A O 1
ATOM 746 N N . ARG A 1 95 ? 17.202 4.793 -18.756 1.00 95.50 95 ARG A N 1
ATOM 747 C CA . ARG A 1 95 ? 18.663 4.647 -18.878 1.00 95.50 95 ARG A CA 1
ATOM 748 C C . ARG A 1 95 ? 19.089 4.108 -20.240 1.00 95.50 95 ARG A C 1
ATOM 750 O O . ARG A 1 95 ? 20.163 4.473 -20.698 1.00 95.50 95 ARG A O 1
ATOM 757 N N . GLU A 1 96 ? 18.287 3.242 -20.856 1.00 95.50 96 GLU A N 1
ATOM 758 C CA . GLU A 1 96 ? 18.544 2.733 -22.210 1.00 95.50 96 GLU A CA 1
ATOM 759 C C . GLU A 1 96 ? 18.444 3.850 -23.258 1.00 95.50 96 GLU A C 1
ATOM 761 O O . GLU A 1 96 ? 19.294 3.918 -24.133 1.00 95.50 96 GLU A O 1
ATOM 766 N N . LEU A 1 97 ? 17.459 4.748 -23.136 1.00 94.75 97 LEU A N 1
ATOM 767 C CA . LEU A 1 97 ? 17.255 5.870 -24.066 1.00 94.75 97 LEU A CA 1
ATOM 768 C C . LEU A 1 97 ? 18.283 7.002 -23.932 1.00 94.75 97 LEU A C 1
ATOM 770 O O . LEU A 1 97 ? 18.430 7.802 -24.848 1.00 94.75 97 LEU A O 1
ATOM 774 N N . ALA A 1 98 ? 18.941 7.114 -22.779 1.00 91.38 98 ALA A N 1
ATOM 775 C CA . ALA A 1 98 ? 19.951 8.140 -22.521 1.00 91.38 98 ALA A CA 1
ATOM 776 C C . ALA A 1 98 ? 2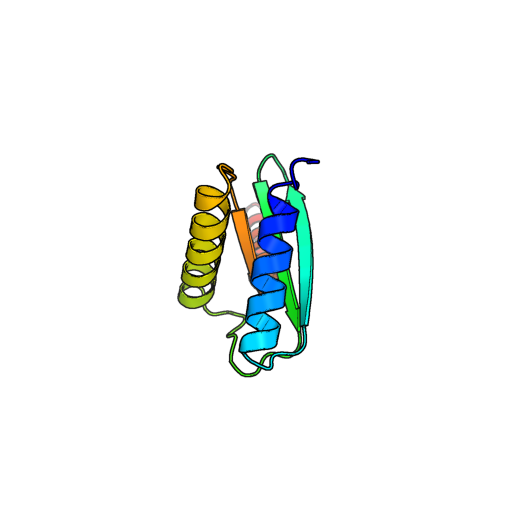1.368 7.738 -22.983 1.00 91.38 98 ALA A C 1
ATOM 778 O O . ALA A 1 98 ? 22.313 8.486 -22.732 1.00 91.38 98 ALA A O 1
ATOM 779 N N . ARG A 1 99 ? 21.518 6.549 -23.584 1.00 70.31 99 ARG A N 1
ATOM 780 C CA . ARG A 1 99 ? 22.753 6.075 -24.221 1.00 70.31 99 ARG A CA 1
ATOM 781 C C . ARG A 1 99 ? 22.756 6.433 -25.697 1.00 70.31 99 ARG A C 1
ATOM 783 O O . ARG A 1 99 ? 23.853 6.781 -26.178 1.00 70.31 99 ARG A O 1
#

Foldseek 3Di:
DPQDDLVVLLQVVVVVVCVVQVFDWHWDWDDDPQAIEIETEGDGDPQDQQDPVSQVVSVVVSCVSSVVSVDDGHYHYHYNCNVVVVVVVVVVVVVVVVD

Sequence (99 aa):
MPQLKPWQVAVDFLEGLLRALGEEGRVEVREEKGRIYINIRGRFSLIPGEDKTFREALARLVRLRLGRAGARVSLVLDVNGALRAREEALATRARELAR

Radius of gyration: 14.98 Å; chains: 1; bounding box: 35×28×51 Å

Secondary structure (DSSP, 8-state):
-----HHHHHHHHHHHHHHHTT--EEEEEEEETTEEEEEEEE--SS--SS-HHHHHHHHHHHHHHHHHTT---EEEEEETTHHHHHHHHHHHHHHHHT-

pLDDT: mean 91.14, std 8.82, range [42.75, 97.69]